Protein AF-G3HMH0-F1 (afdb_monomer)

Nearest PDB structures (foldseek):
  4ljn-assembly1_A  TM=6.114E-01  e=1.285E+00  Homo sapiens
  7cq2-assembly2_B  TM=4.439E-01  e=1.118E+00  Saccharomyces cerevisiae YJM789
  5u2j-assembly1_B  TM=6.324E-01  e=2.568E+00  Homo sapiens
  6wcw-assembly1_A  TM=5.160E-01  e=1.285E+00  Homo sapiens

Mean predicted aligned error: 7.25 Å

Structure (mmCIF, N/CA/C/O backbone):
data_AF-G3HMH0-F1
#
_entry.id   AF-G3HMH0-F1
#
loop_
_atom_site.group_PDB
_atom_site.id
_atom_site.type_symbol
_atom_site.label_atom_id
_atom_site.label_alt_id
_atom_site.label_comp_id
_atom_site.label_asym_id
_atom_site.label_entity_id
_atom_site.label_seq_id
_atom_site.pdbx_PDB_ins_code
_atom_site.Cartn_x
_atom_site.Cartn_y
_atom_site.Cartn_z
_atom_site.occupancy
_atom_site.B_iso_or_equiv
_atom_site.auth_seq_id
_atom_site.auth_comp_id
_atom_site.auth_asym_id
_atom_site.auth_atom_id
_atom_site.pdbx_PDB_model_num
ATOM 1 N N . MET A 1 1 ? 9.793 -8.640 -19.511 1.00 68.81 1 MET A N 1
ATOM 2 C CA . MET A 1 1 ? 10.271 -7.659 -20.521 1.00 68.81 1 MET A CA 1
ATOM 3 C C . MET A 1 1 ? 9.097 -7.211 -21.379 1.00 68.81 1 MET A C 1
ATOM 5 O O . MET A 1 1 ? 8.223 -8.027 -21.628 1.00 68.81 1 MET A O 1
ATOM 9 N N . CYS A 1 2 ? 9.063 -5.944 -21.803 1.00 77.38 2 CYS A N 1
ATOM 10 C CA . CYS A 1 2 ? 7.883 -5.306 -22.410 1.00 77.38 2 CYS A CA 1
ATOM 11 C C . CYS A 1 2 ? 7.452 -5.873 -23.781 1.00 77.38 2 CYS A C 1
ATOM 13 O O . CYS A 1 2 ? 6.336 -5.611 -24.210 1.00 77.38 2 CYS A O 1
ATOM 15 N N . GLY A 1 3 ? 8.315 -6.625 -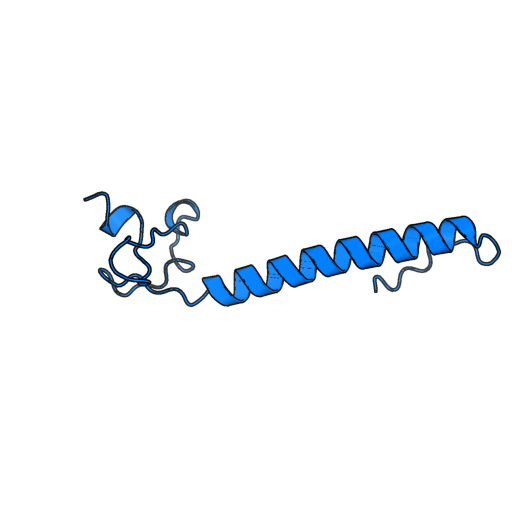24.479 1.00 69.81 3 GLY A N 1
ATOM 16 C CA . GLY A 1 3 ? 7.994 -7.261 -25.767 1.00 69.81 3 GLY A CA 1
ATOM 17 C C . GLY A 1 3 ? 7.750 -6.293 -26.935 1.00 69.81 3 GLY A C 1
ATOM 18 O O . GLY A 1 3 ? 7.348 -6.729 -28.011 1.00 69.81 3 GLY A O 1
ATOM 19 N N . LEU A 1 4 ? 7.982 -4.992 -26.745 1.00 70.62 4 LEU A N 1
ATOM 20 C CA . LEU A 1 4 ? 7.688 -3.951 -27.726 1.00 70.62 4 LEU A CA 1
ATOM 21 C C . LEU A 1 4 ? 8.751 -3.898 -28.840 1.00 70.62 4 LEU A C 1
ATOM 23 O O . LEU A 1 4 ? 9.944 -3.767 -28.570 1.00 70.62 4 LEU A O 1
ATOM 27 N N . GLN A 1 5 ? 8.318 -3.914 -30.105 1.00 61.91 5 GLN A N 1
ATOM 28 C CA . GLN A 1 5 ? 9.180 -3.722 -31.285 1.00 61.91 5 GLN A CA 1
ATOM 29 C C . GLN A 1 5 ? 9.424 -2.228 -31.572 1.00 61.91 5 GLN A C 1
ATOM 31 O O . GLN A 1 5 ? 9.120 -1.730 -32.651 1.00 61.91 5 GLN A O 1
ATOM 36 N N . VAL A 1 6 ? 9.923 -1.482 -30.584 1.00 63.16 6 VAL A N 1
ATOM 37 C CA . VAL A 1 6 ? 10.059 -0.008 -30.663 1.00 63.16 6 VAL A CA 1
ATOM 38 C C . VAL A 1 6 ? 11.517 0.429 -30.893 1.00 63.16 6 VAL A C 1
ATOM 40 O O . VAL A 1 6 ? 11.825 1.614 -30.919 1.00 63.16 6 VAL A O 1
ATOM 43 N N . LEU A 1 7 ? 12.438 -0.520 -31.088 1.00 68.12 7 LEU A N 1
ATOM 44 C CA . LEU A 1 7 ? 13.877 -0.249 -31.148 1.00 68.12 7 LEU A CA 1
ATOM 45 C C . LEU A 1 7 ? 14.411 -0.418 -32.566 1.00 68.12 7 LEU A C 1
ATOM 47 O O . LEU A 1 7 ? 14.186 -1.450 -33.202 1.00 68.12 7 LEU A O 1
ATOM 51 N N . TYR A 1 8 ? 15.166 0.570 -33.044 1.00 71.25 8 TYR A N 1
ATOM 52 C CA . TYR A 1 8 ? 15.836 0.493 -34.335 1.00 71.25 8 TYR A CA 1
ATOM 53 C C . TYR A 1 8 ? 16.865 -0.665 -34.330 1.00 71.25 8 TYR A C 1
ATOM 55 O O . TYR A 1 8 ? 17.704 -0.750 -33.424 1.00 71.25 8 TYR A O 1
ATOM 63 N N . PRO A 1 9 ? 16.849 -1.582 -35.319 1.00 71.75 9 PRO A N 1
ATOM 64 C CA . PRO A 1 9 ? 17.677 -2.796 -35.299 1.00 71.75 9 PRO A CA 1
ATOM 65 C C . PRO A 1 9 ? 19.197 -2.573 -35.299 1.00 71.75 9 PRO A C 1
ATOM 67 O O . PRO A 1 9 ? 19.937 -3.476 -34.907 1.00 71.75 9 PRO A O 1
ATOM 70 N N . MET A 1 10 ? 19.683 -1.397 -35.700 1.00 77.50 10 MET A N 1
ATOM 71 C CA . MET A 1 10 ? 21.121 -1.088 -35.744 1.00 77.50 10 MET A CA 1
ATOM 72 C C . MET A 1 10 ? 21.575 -0.097 -34.663 1.00 77.50 10 MET A C 1
ATOM 74 O O . MET A 1 10 ? 22.773 0.128 -34.524 1.00 77.50 10 MET A O 1
ATOM 78 N N . ASP A 1 11 ? 20.659 0.459 -33.862 1.00 81.94 11 ASP A N 1
ATOM 79 C CA . ASP A 1 11 ? 21.014 1.385 -32.783 1.00 81.94 11 ASP A CA 1
ATOM 80 C C . ASP A 1 11 ? 21.169 0.626 -31.457 1.00 81.94 11 ASP A C 1
ATOM 82 O O . ASP A 1 11 ? 20.214 0.357 -30.720 1.00 81.94 11 ASP A O 1
ATOM 86 N N . ALA A 1 12 ? 22.407 0.222 -31.176 1.00 82.00 12 ALA A N 1
ATOM 87 C CA . ALA A 1 12 ? 22.747 -0.497 -29.954 1.00 82.00 12 ALA A CA 1
ATOM 88 C C . ALA A 1 12 ? 22.581 0.369 -28.689 1.00 82.00 12 ALA A C 1
ATOM 90 O O . ALA A 1 12 ? 22.261 -0.169 -27.626 1.00 82.00 12 ALA A O 1
ATOM 91 N N . ALA A 1 13 ? 22.758 1.691 -28.795 1.00 85.56 13 ALA A N 1
ATOM 92 C CA . ALA A 1 13 ? 22.649 2.606 -27.662 1.00 85.56 13 ALA A CA 1
ATOM 93 C C . ALA A 1 13 ? 21.187 2.758 -27.224 1.00 85.56 13 ALA A C 1
ATOM 95 O O . ALA A 1 13 ? 20.871 2.567 -26.047 1.00 85.56 13 ALA A O 1
ATOM 96 N N . GLN A 1 14 ? 20.283 2.981 -28.182 1.00 83.44 14 GLN A N 1
ATOM 97 C CA . GLN A 1 14 ? 18.842 3.031 -27.935 1.00 83.44 14 GLN A CA 1
ATOM 98 C C . GLN A 1 14 ? 18.331 1.720 -27.323 1.00 83.44 14 GLN A C 1
ATOM 100 O O . GLN A 1 14 ? 17.535 1.731 -26.379 1.00 83.44 14 GLN A O 1
ATOM 105 N N . ARG A 1 15 ? 18.816 0.576 -27.824 1.00 83.12 15 ARG A N 1
ATOM 106 C CA . ARG A 1 15 ? 18.427 -0.738 -27.303 1.00 83.12 15 ARG A CA 1
ATOM 107 C C . ARG A 1 15 ? 18.870 -0.944 -25.860 1.00 83.12 15 ARG A C 1
ATOM 109 O O . ARG A 1 15 ? 18.068 -1.391 -25.045 1.00 83.12 15 ARG A O 1
ATOM 116 N N . SER A 1 16 ? 20.117 -0.599 -25.550 1.00 86.12 16 SER A N 1
ATOM 117 C CA . SER A 1 16 ? 20.655 -0.681 -24.189 1.00 86.12 16 SER A CA 1
ATOM 118 C C . SER A 1 16 ? 19.860 0.201 -23.220 1.00 86.12 16 SER A C 1
ATOM 120 O O . SER A 1 16 ? 19.404 -0.274 -22.179 1.00 86.12 16 SER A O 1
ATOM 122 N N . GLN A 1 17 ? 19.589 1.454 -23.604 1.00 88.56 17 GLN A N 1
ATOM 123 C CA . GLN A 1 17 ? 18.797 2.384 -22.796 1.00 88.56 17 GLN A CA 1
ATOM 124 C C . GLN A 1 17 ? 17.390 1.841 -22.505 1.00 88.56 17 GLN A C 1
ATOM 126 O O . GLN A 1 17 ? 16.925 1.890 -21.366 1.00 88.56 17 GLN A O 1
ATOM 131 N N . HIS A 1 18 ? 16.717 1.296 -23.518 1.00 87.69 18 HIS A N 1
ATOM 132 C CA . HIS A 1 18 ? 15.390 0.717 -23.343 1.00 87.69 18 HIS A CA 1
ATOM 133 C C . HIS A 1 18 ? 15.397 -0.525 -22.452 1.00 87.69 18 HIS A C 1
ATOM 135 O O . HIS A 1 18 ? 14.510 -0.663 -21.614 1.00 87.69 18 HIS A O 1
ATOM 141 N N . ILE A 1 19 ? 16.371 -1.426 -22.627 1.00 86.56 19 ILE A N 1
ATOM 142 C CA . ILE A 1 19 ? 16.492 -2.635 -21.803 1.00 86.56 19 ILE A CA 1
ATOM 143 C C . ILE A 1 19 ? 16.627 -2.249 -20.331 1.00 86.56 19 ILE A C 1
ATOM 145 O O . ILE A 1 19 ? 15.864 -2.764 -19.518 1.00 86.56 19 ILE A O 1
ATOM 149 N N . ASN A 1 20 ? 17.517 -1.306 -20.008 1.00 90.00 20 ASN A N 1
ATOM 150 C CA . ASN A 1 20 ? 17.697 -0.829 -18.636 1.00 90.00 20 ASN A CA 1
ATOM 151 C C . ASN A 1 20 ? 16.398 -0.231 -18.082 1.00 90.00 20 ASN A C 1
ATOM 153 O O . ASN A 1 20 ? 15.896 -0.700 -17.066 1.00 90.00 20 ASN A O 1
ATOM 157 N N . SER A 1 21 ? 15.778 0.698 -18.818 1.00 90.50 21 SER A N 1
ATOM 158 C CA . SER A 1 21 ? 14.510 1.309 -18.403 1.00 90.50 21 SER A CA 1
ATOM 159 C C . SER A 1 21 ? 13.386 0.279 -18.215 1.00 90.50 21 SER A C 1
ATOM 161 O O . SER A 1 21 ? 12.584 0.395 -17.288 1.00 90.50 21 SER A O 1
ATOM 163 N N . CYS A 1 22 ? 13.328 -0.752 -19.062 1.00 91.38 22 CYS A N 1
ATOM 164 C CA . CYS A 1 22 ? 12.345 -1.825 -18.946 1.00 91.38 22 CYS A CA 1
ATOM 165 C C . CYS A 1 22 ? 12.596 -2.737 -17.752 1.00 91.38 22 CYS A C 1
ATOM 167 O O . CYS A 1 22 ? 11.629 -3.190 -17.142 1.00 91.38 22 CYS A O 1
ATOM 169 N N . ILE A 1 23 ? 13.858 -3.039 -17.443 1.00 90.94 23 ILE A N 1
ATOM 170 C CA . ILE A 1 23 ? 14.220 -3.812 -16.254 1.00 90.94 23 ILE A CA 1
ATOM 171 C C . ILE A 1 23 ? 13.813 -3.022 -15.012 1.00 90.94 23 ILE A C 1
ATOM 173 O O . ILE A 1 23 ? 13.042 -3.537 -14.212 1.00 90.94 23 ILE A O 1
ATOM 177 N N . GLU A 1 24 ? 14.197 -1.749 -14.917 1.00 93.50 24 GLU A N 1
ATOM 178 C CA . GLU A 1 24 ? 13.843 -0.893 -13.779 1.00 93.50 24 GLU A CA 1
ATOM 179 C C . GLU A 1 24 ? 12.323 -0.757 -13.592 1.00 93.50 24 GLU A C 1
ATOM 181 O O . GLU A 1 24 ? 11.816 -0.791 -12.470 1.00 93.50 24 GLU A O 1
ATOM 186 N N . ALA A 1 25 ? 11.569 -0.595 -14.685 1.00 90.94 25 ALA A N 1
ATOM 187 C CA . ALA A 1 25 ? 10.110 -0.527 -14.624 1.00 90.94 25 ALA A CA 1
ATOM 188 C C . ALA A 1 25 ? 9.502 -1.853 -14.144 1.00 90.94 25 ALA A C 1
ATOM 190 O O . ALA A 1 25 ? 8.593 -1.855 -13.315 1.00 90.94 25 ALA A O 1
ATOM 19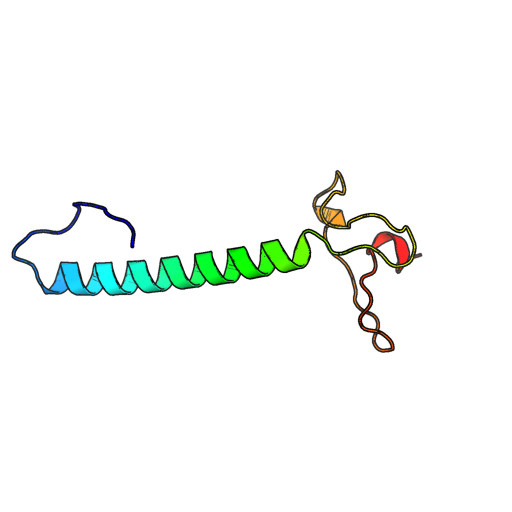1 N N . HIS A 1 26 ? 10.023 -2.977 -14.637 1.00 91.50 26 HIS A N 1
ATOM 192 C CA . HIS A 1 26 ? 9.564 -4.305 -14.2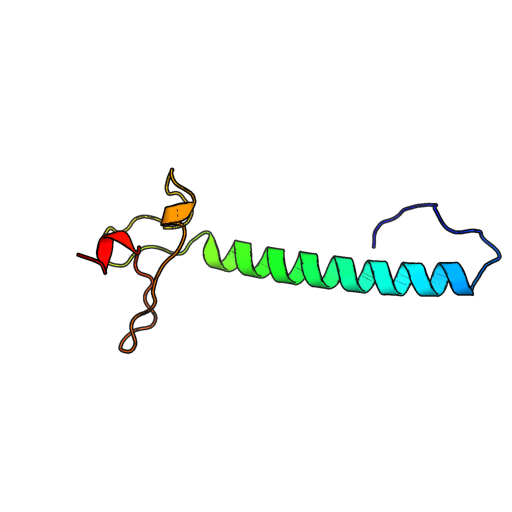47 1.00 91.50 26 HIS A CA 1
ATOM 193 C C . HIS A 1 26 ? 9.899 -4.627 -12.787 1.00 91.50 26 HIS A C 1
ATOM 195 O O . HIS A 1 26 ? 9.076 -5.213 -12.090 1.00 91.50 26 HIS A O 1
ATOM 201 N N . GLU A 1 27 ? 11.082 -4.249 -12.307 1.00 92.81 27 GLU A N 1
ATOM 202 C CA . GLU A 1 27 ? 11.484 -4.422 -10.908 1.00 92.81 27 GLU A CA 1
ATOM 203 C C . GLU A 1 27 ? 10.550 -3.659 -9.965 1.00 92.81 27 GLU A C 1
ATOM 205 O O . GLU A 1 27 ? 10.053 -4.238 -8.999 1.00 92.81 27 GLU A O 1
ATOM 210 N N . LYS A 1 28 ? 10.226 -2.401 -10.291 1.00 93.12 28 LYS A N 1
ATOM 211 C CA . LYS A 1 28 ? 9.273 -1.585 -9.518 1.00 93.12 28 LYS A CA 1
ATOM 212 C C . LYS A 1 28 ? 7.867 -2.187 -9.496 1.00 93.12 28 LYS A C 1
ATOM 214 O O . LYS A 1 28 ? 7.243 -2.242 -8.439 1.00 93.12 28 LYS A O 1
ATOM 219 N N . ASP A 1 29 ? 7.367 -2.646 -10.644 1.00 91.69 29 ASP A N 1
ATOM 220 C CA . ASP A 1 29 ? 6.055 -3.305 -10.729 1.00 91.69 29 ASP A CA 1
ATOM 221 C C . ASP A 1 29 ? 6.030 -4.616 -9.930 1.00 91.69 29 ASP A C 1
ATOM 223 O O . ASP A 1 29 ? 5.094 -4.890 -9.179 1.00 91.69 29 ASP A O 1
ATOM 227 N N . THR A 1 30 ? 7.120 -5.380 -10.007 1.00 91.50 30 THR A N 1
ATOM 228 C CA . THR A 1 30 ? 7.298 -6.619 -9.250 1.00 91.50 30 THR A CA 1
ATOM 229 C C . THR A 1 30 ? 7.266 -6.347 -7.742 1.00 91.50 30 THR A C 1
ATOM 231 O O . THR A 1 30 ? 6.496 -6.985 -7.023 1.00 91.50 30 THR A O 1
ATOM 234 N N . GLU A 1 31 ? 8.036 -5.372 -7.251 1.00 92.81 31 GLU A N 1
ATOM 235 C CA . GLU A 1 31 ? 8.034 -4.970 -5.838 1.00 92.81 31 GLU A CA 1
ATOM 236 C C . GLU A 1 31 ? 6.637 -4.529 -5.368 1.00 92.81 31 GLU A C 1
ATOM 238 O O . GLU A 1 31 ? 6.153 -4.987 -4.326 1.00 92.81 31 GLU A O 1
ATOM 243 N N . LEU A 1 32 ? 5.954 -3.701 -6.165 1.00 90.62 32 LEU A N 1
ATOM 244 C CA . LEU A 1 32 ? 4.592 -3.257 -5.877 1.00 90.62 32 LEU A CA 1
ATOM 245 C C . LEU A 1 32 ? 3.617 -4.440 -5.808 1.00 90.62 32 LEU A C 1
ATOM 247 O O . LEU A 1 32 ? 2.807 -4.516 -4.880 1.00 90.62 32 LEU A O 1
ATOM 251 N N . SER A 1 33 ? 3.709 -5.383 -6.748 1.00 89.69 33 SER A N 1
ATOM 252 C CA . SER A 1 33 ? 2.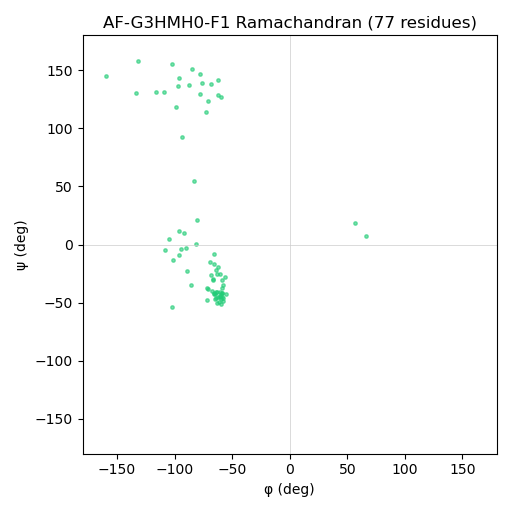855 -6.574 -6.783 1.00 89.69 33 SER A CA 1
ATOM 253 C C . SER A 1 33 ? 3.010 -7.416 -5.512 1.00 89.69 33 SER A C 1
ATOM 255 O O . SER A 1 33 ? 2.008 -7.810 -4.905 1.00 89.69 33 SER A O 1
ATOM 257 N N . PHE A 1 34 ? 4.244 -7.595 -5.028 1.00 90.38 34 PHE A N 1
ATOM 258 C CA . PHE A 1 34 ? 4.518 -8.291 -3.775 1.00 90.38 34 PHE A CA 1
ATOM 259 C C . PHE A 1 34 ? 3.967 -7.533 -2.562 1.00 90.38 34 PHE A C 1
ATOM 261 O O . PHE A 1 34 ? 3.387 -8.152 -1.665 1.00 90.38 34 PHE A O 1
ATOM 268 N N . ALA A 1 35 ? 4.102 -6.205 -2.521 1.00 87.12 35 ALA A N 1
ATOM 269 C CA . ALA A 1 35 ? 3.547 -5.383 -1.445 1.00 87.12 35 ALA A CA 1
ATOM 270 C C . ALA A 1 35 ? 2.008 -5.456 -1.399 1.00 87.12 35 ALA A C 1
ATOM 272 O O . ALA A 1 35 ? 1.414 -5.587 -0.323 1.00 87.12 35 ALA A O 1
ATOM 273 N N . VAL A 1 36 ? 1.354 -5.438 -2.563 1.00 88.06 36 VAL A N 1
ATOM 274 C CA . VAL A 1 36 ? -0.101 -5.608 -2.680 1.00 88.06 36 VAL A CA 1
ATOM 275 C C . VAL A 1 36 ? -0.513 -7.006 -2.228 1.00 88.06 36 VAL A C 1
ATOM 277 O O . VAL A 1 36 ? -1.432 -7.144 -1.425 1.00 88.06 36 VAL A O 1
ATOM 280 N N . GLN A 1 37 ? 0.180 -8.048 -2.685 1.00 89.38 37 GLN A N 1
ATOM 281 C CA . GLN A 1 37 ? -0.141 -9.421 -2.301 1.00 89.38 37 GLN A CA 1
ATOM 282 C C . GLN A 1 37 ? -0.026 -9.630 -0.786 1.00 89.38 37 GLN A C 1
ATOM 284 O O . GLN A 1 37 ? -0.907 -10.238 -0.190 1.00 89.38 37 GLN A O 1
ATOM 289 N N . ARG A 1 38 ? 1.005 -9.064 -0.146 1.00 87.31 38 ARG A N 1
ATOM 290 C CA . ARG A 1 38 ? 1.164 -9.115 1.317 1.00 87.31 38 ARG A CA 1
ATOM 291 C C . ARG A 1 38 ? 0.093 -8.333 2.077 1.00 87.31 38 ARG A C 1
ATOM 293 O O . ARG A 1 38 ? -0.212 -8.691 3.205 1.00 87.31 38 ARG A O 1
ATOM 300 N N . SER A 1 39 ? -0.440 -7.254 1.506 1.00 86.06 39 SER A N 1
ATOM 301 C CA . SER A 1 39 ? -1.415 -6.391 2.190 1.00 86.06 39 SER A CA 1
ATOM 302 C C . SER A 1 39 ? -2.873 -6.823 2.000 1.00 86.06 39 SER A C 1
ATOM 304 O O . SER A 1 39 ? -3.703 -6.496 2.852 1.00 86.06 39 SER A O 1
ATOM 306 N N . LYS A 1 40 ? -3.185 -7.578 0.936 1.00 89.81 40 LYS A N 1
ATOM 307 C CA . LYS A 1 40 ? -4.549 -8.025 0.601 1.00 89.81 40 LYS A CA 1
ATOM 308 C C . LYS A 1 40 ? -5.236 -8.792 1.724 1.00 89.81 40 LYS A C 1
ATOM 310 O O . LYS A 1 40 ? -6.388 -8.505 2.015 1.00 89.81 40 LYS A O 1
ATOM 315 N N . ASP A 1 41 ? -4.522 -9.691 2.392 1.00 90.38 41 ASP A N 1
ATOM 316 C CA . ASP A 1 41 ? -5.109 -10.578 3.403 1.00 90.38 41 ASP A CA 1
ATOM 317 C C . ASP A 1 41 ? -4.937 -10.055 4.840 1.00 90.38 41 ASP A C 1
ATOM 319 O O . ASP A 1 41 ? -5.173 -10.777 5.809 1.00 90.38 41 ASP A O 1
ATOM 323 N N . MET A 1 42 ? -4.519 -8.795 5.022 1.00 92.75 42 MET A N 1
ATOM 324 C CA . MET A 1 42 ? -4.271 -8.257 6.362 1.00 92.75 42 MET A CA 1
ATOM 325 C C . MET A 1 42 ? -5.587 -8.010 7.104 1.00 92.75 42 MET A C 1
ATOM 327 O O . MET A 1 42 ? -6.389 -7.138 6.748 1.00 92.75 42 MET A O 1
ATOM 331 N N . VAL A 1 43 ? -5.794 -8.769 8.180 1.00 94.62 43 VAL A N 1
ATOM 332 C CA . VAL A 1 43 ? -7.011 -8.736 8.998 1.00 94.62 43 VAL A CA 1
ATOM 333 C C . VAL A 1 43 ? -6.813 -7.843 10.215 1.00 94.62 43 VAL A C 1
ATOM 335 O O . VAL A 1 43 ? -5.800 -7.894 10.909 1.00 94.62 43 VAL A O 1
ATOM 338 N N . CYS A 1 44 ? -7.805 -7.011 10.517 1.00 94.56 44 CYS A N 1
ATOM 339 C CA . CYS A 1 44 ? -7.784 -6.234 11.744 1.00 94.56 44 CYS A CA 1
ATOM 340 C C . CYS A 1 44 ? -8.020 -7.123 12.976 1.00 94.56 44 CYS A C 1
ATOM 342 O O . CYS A 1 44 ? -9.098 -7.698 13.108 1.00 94.56 44 CYS A O 1
ATOM 344 N N . GLY A 1 45 ? -7.100 -7.114 13.944 1.00 93.12 45 GLY A N 1
ATOM 345 C CA . GLY A 1 45 ? -7.214 -7.904 15.182 1.00 93.12 45 GLY A CA 1
ATOM 346 C C . GLY A 1 45 ? -8.354 -7.515 16.140 1.00 93.12 45 GLY A C 1
ATOM 347 O O . GLY A 1 45 ? -8.589 -8.219 17.110 1.00 93.12 45 GLY A O 1
ATOM 348 N N . ILE A 1 46 ? -9.066 -6.407 15.889 1.00 93.75 46 ILE A N 1
ATOM 349 C CA . ILE A 1 46 ? -10.202 -5.944 16.715 1.00 93.75 46 ILE A CA 1
ATOM 350 C C . ILE A 1 46 ? -11.538 -6.271 1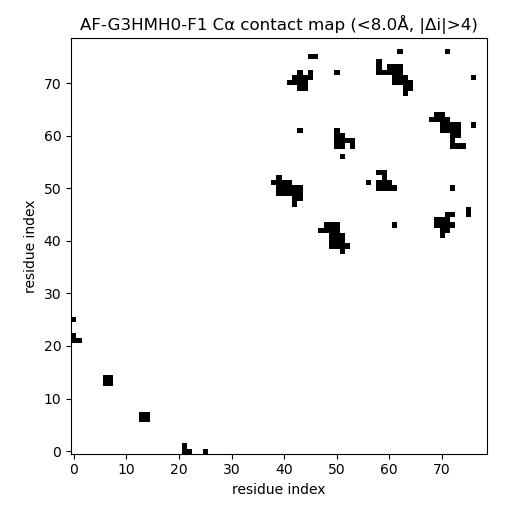6.044 1.00 93.75 46 ILE A C 1
ATOM 352 O O . ILE A 1 46 ? -12.409 -6.879 16.652 1.00 93.75 46 ILE A O 1
ATOM 356 N N . CYS A 1 47 ? -11.724 -5.847 14.788 1.00 94.12 47 CYS A N 1
ATOM 357 C CA . CYS A 1 47 ? -12.996 -6.036 14.079 1.00 94.12 47 CYS A CA 1
ATOM 358 C C . CYS A 1 47 ? -13.043 -7.295 13.206 1.00 94.12 47 CYS A C 1
ATOM 360 O O . CYS A 1 47 ? -14.083 -7.553 12.607 1.00 94.12 47 CYS A O 1
ATOM 362 N N . MET A 1 48 ? -11.933 -8.036 13.104 1.00 94.19 48 MET A N 1
ATOM 363 C CA . MET A 1 48 ? -11.786 -9.276 12.328 1.00 94.19 48 MET A CA 1
ATOM 364 C C . MET A 1 48 ? -12.115 -9.141 10.832 1.00 94.19 48 MET A C 1
ATOM 366 O O . MET A 1 48 ? -12.344 -10.128 10.144 1.00 94.19 48 MET A O 1
ATOM 370 N N . LYS A 1 49 ? -12.118 -7.913 10.303 1.00 94.12 49 LYS A N 1
ATOM 371 C CA . LYS A 1 49 ? -12.321 -7.638 8.876 1.00 94.12 49 LYS A CA 1
ATOM 372 C C . LYS A 1 49 ? -10.983 -7.480 8.171 1.00 94.12 49 LYS A C 1
ATOM 374 O O . LYS A 1 49 ? -10.073 -6.857 8.730 1.00 94.12 49 LYS A O 1
ATOM 379 N N . VAL A 1 50 ? -10.912 -7.961 6.934 1.00 94.81 50 VAL A N 1
ATOM 380 C CA . VAL A 1 50 ? -9.827 -7.640 6.002 1.00 94.81 50 VAL A CA 1
ATOM 381 C C . VAL A 1 50 ? -9.809 -6.127 5.788 1.00 94.81 50 VAL A C 1
ATOM 383 O O . VAL A 1 50 ? -10.841 -5.501 5.529 1.00 94.81 50 VAL A O 1
ATOM 386 N N . VAL A 1 51 ? -8.648 -5.507 5.991 1.00 94.31 51 VAL A N 1
ATOM 387 C CA . VAL A 1 51 ? -8.505 -4.046 5.917 1.00 94.31 51 VAL A CA 1
ATOM 388 C C . VAL A 1 51 ? -8.606 -3.567 4.466 1.00 94.31 51 VAL A C 1
ATOM 390 O O . VAL A 1 51 ? -9.236 -2.539 4.213 1.00 94.31 51 VAL A O 1
ATOM 393 N N . TYR A 1 52 ? -8.049 -4.338 3.532 1.00 93.00 52 TYR A N 1
ATOM 394 C CA . TYR A 1 52 ? -8.064 -4.054 2.096 1.00 93.00 52 TYR A CA 1
ATOM 395 C C . TYR A 1 52 ? -9.468 -4.162 1.463 1.00 93.00 52 TYR A C 1
ATOM 397 O O . TYR A 1 52 ? -9.774 -3.443 0.521 1.00 93.00 52 TYR A O 1
ATOM 405 N N . ASP A 1 53 ? -10.372 -4.968 2.031 1.00 93.19 53 ASP A N 1
ATOM 406 C CA . ASP A 1 53 ? -11.741 -5.153 1.509 1.00 93.19 53 ASP A CA 1
ATOM 407 C C . ASP A 1 53 ? -12.718 -4.042 1.915 1.00 93.19 53 ASP A C 1
ATOM 409 O O . ASP A 1 53 ? -13.912 -4.072 1.599 1.00 93.19 53 ASP A O 1
ATOM 413 N N . LYS A 1 54 ? -12.257 -3.041 2.667 1.00 91.19 54 LYS A N 1
ATOM 414 C CA . LYS A 1 54 ? -13.139 -1.963 3.113 1.00 91.19 54 LYS A CA 1
ATOM 415 C C . LYS A 1 54 ? -13.574 -1.104 1.929 1.00 91.19 54 LYS A C 1
ATOM 417 O O . LYS A 1 54 ? -12.761 -0.711 1.104 1.00 91.19 54 LYS A O 1
ATOM 422 N N . ALA A 1 55 ? -14.853 -0.731 1.908 1.00 92.38 55 ALA A N 1
ATOM 423 C CA . ALA A 1 55 ? -15.440 0.046 0.813 1.00 92.38 55 ALA A CA 1
ATOM 424 C C . ALA A 1 55 ? -14.754 1.404 0.574 1.00 92.38 55 ALA A C 1
ATOM 426 O O . ALA A 1 55 ? -14.735 1.905 -0.545 1.00 92.38 55 ALA A O 1
ATOM 427 N N . ASN A 1 56 ? -14.203 2.017 1.624 1.00 91.62 56 ASN A N 1
ATOM 428 C CA . ASN A 1 56 ? -13.511 3.295 1.530 1.00 91.62 56 ASN A CA 1
ATOM 429 C C . ASN A 1 56 ? -11.989 3.074 1.474 1.00 91.62 56 ASN A C 1
ATOM 431 O O . ASN A 1 56 ? -11.429 2.627 2.480 1.00 91.62 56 ASN A O 1
ATOM 435 N N . PRO A 1 57 ? -11.296 3.478 0.393 1.00 89.94 57 PRO A N 1
ATOM 436 C CA . PRO A 1 57 ? -9.842 3.338 0.269 1.00 89.94 57 PRO A CA 1
ATOM 437 C C . PRO A 1 57 ? -9.050 4.005 1.397 1.00 89.94 57 PRO A C 1
ATOM 439 O O . PRO A 1 57 ? -7.977 3.549 1.786 1.00 89.94 57 PRO A O 1
ATOM 442 N N . ARG A 1 58 ? -9.592 5.067 2.011 1.00 88.81 58 ARG A N 1
ATOM 443 C CA . ARG A 1 58 ? -8.961 5.696 3.186 1.00 88.81 58 ARG A CA 1
ATOM 444 C C . ARG A 1 58 ? -8.819 4.734 4.366 1.00 88.81 58 ARG A C 1
ATOM 446 O O . ARG A 1 58 ? -7.937 4.921 5.199 1.00 88.81 58 ARG A O 1
ATOM 453 N N . GLU A 1 59 ? -9.666 3.713 4.436 1.00 90.50 59 GLU A N 1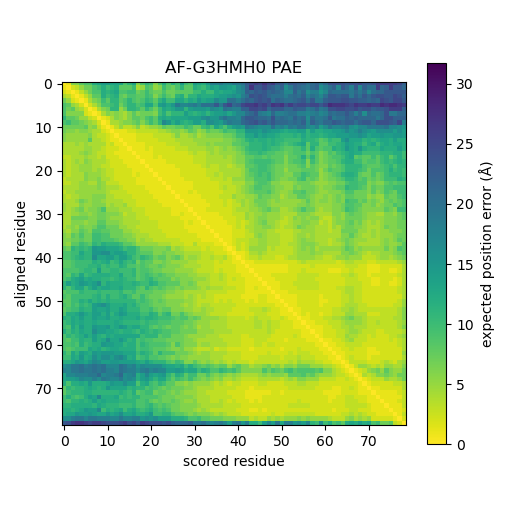
ATOM 454 C CA . GLU A 1 59 ? -9.659 2.702 5.491 1.00 90.50 59 GLU A CA 1
ATOM 455 C C . GLU A 1 59 ? -8.776 1.496 5.178 1.00 90.50 59 GLU A C 1
ATOM 457 O O . GLU A 1 59 ? -8.648 0.641 6.051 1.00 90.50 59 GLU A O 1
ATOM 462 N N . HIS A 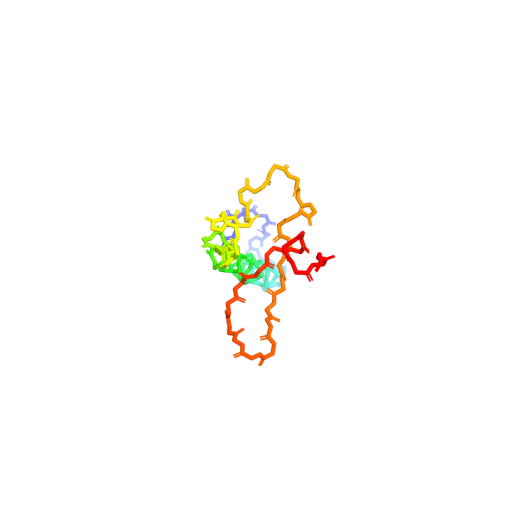1 60 ? -8.154 1.440 3.992 1.00 91.75 60 HIS A N 1
ATOM 463 C CA . HIS A 1 60 ? -7.158 0.418 3.640 1.00 91.75 60 HIS A CA 1
ATOM 464 C C . HIS A 1 60 ? -5.847 0.588 4.417 1.00 91.75 60 HIS A C 1
ATOM 466 O O . HIS A 1 60 ? -5.036 -0.329 4.493 1.00 91.75 60 HIS A O 1
ATOM 472 N N . HIS A 1 61 ? -5.651 1.750 5.042 1.00 91.56 61 HIS A N 1
ATOM 473 C CA . HIS A 1 61 ? -4.537 1.997 5.945 1.00 91.56 61 HIS A CA 1
ATOM 474 C C . HIS A 1 61 ? -4.783 1.331 7.305 1.00 91.56 61 HIS A C 1
ATOM 476 O O . HIS A 1 61 ? -5.877 1.403 7.882 1.00 91.56 61 HIS A O 1
ATOM 482 N N . PHE A 1 62 ? -3.728 0.741 7.857 1.00 93.94 62 PHE A N 1
ATOM 483 C CA . PHE A 1 62 ? -3.717 0.124 9.177 1.00 93.94 62 PHE A CA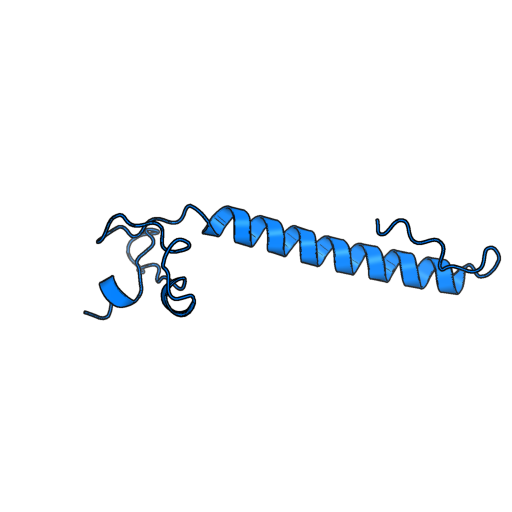 1
ATOM 484 C C . PHE A 1 62 ? -2.501 0.583 9.982 1.00 93.94 62 PHE A C 1
ATOM 486 O O . PHE A 1 62 ? -1.509 1.049 9.429 1.00 93.94 62 PHE A O 1
ATOM 493 N N . GLY A 1 63 ? -2.602 0.465 11.302 1.00 92.44 63 GLY A N 1
ATOM 494 C CA . GLY A 1 63 ? -1.478 0.609 12.218 1.00 92.44 63 GLY A CA 1
ATOM 495 C C . GLY A 1 63 ? -0.980 -0.753 12.694 1.00 92.44 63 GLY A C 1
ATOM 496 O O . GLY A 1 63 ? -1.745 -1.722 12.727 1.00 92.44 63 GLY A O 1
ATOM 497 N N . ILE A 1 64 ? 0.289 -0.793 13.090 1.00 93.06 64 ILE A N 1
ATOM 498 C CA . ILE A 1 64 ? 0.915 -1.886 13.840 1.00 93.06 64 ILE A CA 1
ATOM 499 C C . ILE A 1 64 ? 1.315 -1.297 15.196 1.00 93.06 64 ILE A C 1
ATOM 501 O O . ILE A 1 64 ? 1.867 -0.196 15.242 1.00 93.06 64 ILE A O 1
ATOM 505 N N . LEU A 1 65 ? 0.980 -1.974 16.293 1.00 90.75 65 LEU A N 1
ATOM 506 C CA . LEU A 1 65 ? 1.286 -1.489 17.641 1.00 90.75 65 LEU A CA 1
ATOM 507 C C . LEU A 1 65 ? 2.710 -1.887 18.047 1.00 90.75 65 LEU A C 1
ATOM 509 O O . LEU A 1 65 ? 3.210 -2.931 17.651 1.00 90.75 65 LEU A O 1
ATOM 513 N N . SER A 1 66 ? 3.362 -1.093 18.897 1.00 89.00 66 SER A N 1
ATOM 514 C CA . SER A 1 66 ? 4.753 -1.353 19.306 1.00 89.00 66 SER A CA 1
ATOM 515 C C . SER A 1 66 ? 4.938 -2.656 20.096 1.00 89.00 66 SER A C 1
ATOM 517 O O . SER A 1 66 ? 6.045 -3.176 20.170 1.00 89.00 66 SER A O 1
ATOM 519 N N . ASN A 1 67 ? 3.872 -3.173 20.713 1.00 90.44 67 ASN A N 1
ATOM 520 C CA . ASN A 1 67 ? 3.890 -4.378 21.544 1.00 90.44 67 ASN A CA 1
ATOM 521 C C . ASN A 1 67 ? 3.481 -5.657 20.793 1.00 90.44 67 ASN A C 1
ATOM 523 O O . ASN A 1 67 ? 3.585 -6.741 21.363 1.00 90.44 67 ASN A O 1
ATOM 527 N N . CYS A 1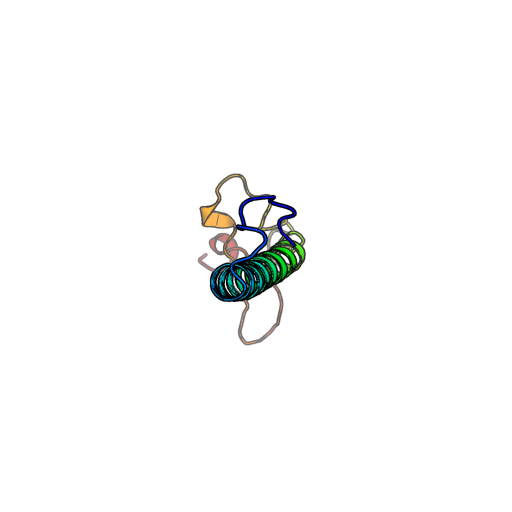 68 ? 2.986 -5.555 19.554 1.00 88.75 68 CYS A N 1
ATOM 528 C CA . CYS A 1 68 ? 2.623 -6.720 18.752 1.00 88.75 68 CYS A CA 1
ATOM 529 C C . CYS A 1 68 ? 2.572 -6.411 17.249 1.00 88.75 68 CYS A C 1
ATOM 531 O O . CYS A 1 68 ? 2.091 -5.365 16.823 1.00 88.75 68 CYS A O 1
ATOM 533 N N . ASN A 1 69 ? 2.961 -7.381 16.421 1.00 87.88 69 ASN A N 1
ATOM 534 C CA . ASN A 1 69 ? 2.960 -7.252 14.957 1.00 87.88 69 ASN A CA 1
ATOM 535 C C . ASN A 1 69 ? 1.573 -7.462 14.320 1.00 87.88 69 ASN A C 1
ATOM 537 O O . ASN A 1 69 ? 1.466 -7.780 13.136 1.00 87.88 69 ASN A O 1
ATOM 541 N N . HIS A 1 70 ? 0.500 -7.309 15.093 1.00 91.56 70 HIS A N 1
ATOM 542 C CA . HIS A 1 70 ? -0.853 -7.429 14.572 1.00 91.56 70 HIS A CA 1
ATOM 543 C C . HIS A 1 70 ? -1.265 -6.163 13.826 1.00 91.56 70 HIS A C 1
ATOM 545 O O . HIS A 1 70 ? -0.910 -5.041 14.192 1.00 91.56 70 HIS A O 1
ATOM 551 N N . THR A 1 71 ? -2.077 -6.350 12.793 1.00 93.88 71 THR A N 1
ATOM 552 C CA . THR A 1 71 ? -2.657 -5.254 12.029 1.00 93.88 71 THR A CA 1
ATOM 553 C C . THR A 1 71 ? -3.951 -4.763 12.637 1.00 93.88 71 THR A C 1
ATOM 555 O O . THR A 1 71 ? -4.832 -5.542 13.011 1.00 93.88 71 THR A O 1
ATOM 558 N N . TYR A 1 72 ? -4.106 -3.442 12.685 1.00 94.69 72 TYR A N 1
ATOM 559 C CA . TYR A 1 72 ? -5.306 -2.812 13.207 1.00 94.69 72 TYR A CA 1
ATOM 560 C C . TYR A 1 72 ? -5.814 -1.704 12.297 1.00 94.69 72 TYR A C 1
ATOM 562 O O . TYR A 1 72 ? -5.085 -0.795 11.911 1.00 94.69 72 TYR A O 1
ATOM 570 N N . CYS A 1 73 ? -7.108 -1.744 11.990 1.00 94.62 73 CYS A N 1
ATOM 571 C CA . CYS A 1 73 ? -7.746 -0.704 11.204 1.00 94.62 73 CYS A CA 1
ATOM 572 C C . CYS A 1 73 ? -7.669 0.646 11.933 1.00 94.62 73 CYS A C 1
ATOM 574 O O . CYS A 1 73 ? -7.889 0.693 13.143 1.00 94.62 73 CYS A O 1
ATOM 576 N N . LEU A 1 74 ? -7.443 1.758 11.223 1.00 93.25 74 LEU A N 1
ATOM 577 C CA . LEU A 1 74 ? -7.333 3.073 11.880 1.00 93.25 74 LEU A CA 1
ATOM 578 C C . LEU A 1 74 ? -8.583 3.449 12.689 1.00 93.25 74 LEU A C 1
ATOM 580 O O . LEU A 1 74 ? -8.467 4.028 13.761 1.00 93.25 74 LEU A O 1
ATOM 584 N N . LYS A 1 75 ? -9.781 3.062 12.232 1.00 92.44 75 LYS A N 1
ATOM 585 C CA . LYS A 1 75 ? -11.031 3.255 12.992 1.00 92.44 75 LYS A CA 1
ATOM 586 C C . LYS A 1 75 ? -11.074 2.487 14.317 1.00 92.44 75 LYS A C 1
ATOM 588 O O . LYS A 1 75 ? -11.852 2.842 15.190 1.00 92.44 75 LYS A O 1
ATOM 593 N N . CYS A 1 76 ? -10.318 1.400 14.418 1.00 93.06 76 CYS A N 1
ATOM 594 C CA . CYS A 1 76 ? -10.322 0.492 15.552 1.00 93.06 76 CYS A CA 1
ATOM 595 C C . CYS A 1 76 ? -9.369 0.982 16.654 1.00 93.06 76 CYS A C 1
ATOM 597 O O . CYS A 1 76 ? -9.683 0.815 17.822 1.00 93.06 76 CYS A O 1
ATOM 599 N N . ILE A 1 77 ? -8.241 1.601 16.277 1.00 91.88 77 ILE A N 1
ATOM 600 C CA . ILE A 1 77 ? -7.205 2.092 17.211 1.00 91.88 77 ILE A CA 1
ATOM 601 C C . ILE A 1 77 ? -7.250 3.599 17.481 1.00 91.88 77 ILE A C 1
ATOM 603 O O . ILE A 1 77 ? -6.575 4.066 18.385 1.00 91.88 77 ILE A O 1
ATOM 607 N N . ARG A 1 78 ? -7.998 4.380 16.690 1.00 89.88 78 ARG A N 1
ATOM 608 C CA . ARG A 1 78 ? -8.241 5.815 16.947 1.00 89.88 78 ARG A CA 1
ATOM 609 C C . ARG A 1 78 ? -9.511 6.069 17.771 1.00 89.88 78 ARG A C 1
ATOM 611 O O . ARG A 1 78 ? -9.974 7.205 17.813 1.00 89.88 78 ARG A O 1
ATOM 618 N N . LYS A 1 79 ? -10.110 5.014 18.323 1.00 63.44 79 LYS A N 1
ATOM 619 C CA . LYS A 1 79 ? -11.207 5.110 19.288 1.00 63.44 79 LYS A CA 1
ATOM 620 C C . LYS A 1 79 ? -10.656 5.191 20.698 1.00 63.44 79 LYS A C 1
ATOM 622 O O . LYS A 1 79 ? -9.617 4.540 20.933 1.00 63.44 79 LYS A O 1
#

Solvent-accessible surface area (backbone atoms only — not comparable to full-atom values): 4799 Å² total; per-residue (Å²): 126,87,85,69,93,82,61,63,95,83,44,65,66,63,44,51,54,49,52,52,55,43,50,57,51,49,52,53,51,50,54,50,52,52,54,49,63,67,46,53,75,40,43,15,80,82,81,71,42,47,27,53,75,42,92,49,73,83,48,46,47,61,46,66,53,96,90,44,94,53,42,31,34,49,81,69,71,74,103

Foldseek 3Di:
DPPDPPDDPPPPPRVVVVVVVVVVVVVVVVVVVVVCVVQQQQAAPQPRDRQCPDPDPVQSDWDADPVGRHTHTPVGVVD

InterPro domains:
  IPR013083 Zinc finger, RING/FYVE/PHD-type [G3DSA:3.30.40.10] (7-79)
  IPR017907 Zinc finger, RING-type, conserved site [PS00518] (68-77)
  IPR045072 MKRN-like [PTHR11224] (1-79)

Secondary structure (DSSP, 8-state):
------S-TT-HHHHHHHHHHHHHHHHHHHHHHHHHHHHHT-B-TTT--BSTT-SSGGGG-EEEETTEEEEEEHHHH--

Sequence (79 aa):
MCGLQVLYPMDAAQRSQHINSCIEAHEKDTELSFAVQRSKDMVCGICMKVVYDKANPREHHFGILSNCNHTYCLKCIRK

pLDDT: mean 87.77, std 8.13, range [61.91, 94.81]

Radius of gyration: 20.39 Å; Cα contacts (8 Å, |Δi|>4): 75; chains: 1; bounding box: 38×16×57 Å

Organism: Cricetulus griseus (NCBI:txid10029)